Protein AF-E6PMV8-F1 (afdb_monomer_lite)

pLDDT: mean 86.24, std 14.34, range [47.75, 98.69]

Sequence (137 aa):
MIITGFHLARMALLLLLFAWMLQQGGAAFAQSVYRCGSTYSHAPCPQGKPVDVADPREPAQVEQARAQTARDQRLADQLHRENAEREAARRKALKQEALQARKHALAQHRAWLRQERARKAARKHDTRKAVSGIPAS

Foldseek 3Di:
DVVVVVVVVVVVVVVVVVVVVVVVPPDPPQQFWWDPPPDIDSDDDPPTDTDRPDPDDDPVNVVVVVVVVVVVVVVVVVVVVVVVVVVVVVVVVVVVVVVVVVVVVVVVVVVVVVVVVVVVVVVVVVVVVVVVPDDDD

Structure (mmCIF, N/CA/C/O backbone):
data_AF-E6PMV8-F1
#
_entry.id   AF-E6PMV8-F1
#
loop_
_atom_site.group_PDB
_atom_site.id
_atom_site.type_symbol
_atom_site.label_atom_id
_atom_site.label_alt_id
_atom_site.label_comp_id
_atom_site.label_asym_id
_atom_site.label_entity_id
_atom_site.label_seq_id
_atom_site.pdbx_PDB_ins_code
_atom_site.Cartn_x
_atom_site.Cartn_y
_atom_site.Cartn_z
_atom_site.occupancy
_atom_site.B_iso_or_equiv
_atom_site.auth_seq_id
_atom_site.auth_comp_id
_atom_site.auth_asym_id
_atom_site.auth_atom_id
_atom_site.pdbx_PDB_model_num
ATOM 1 N N . MET A 1 1 ? 1.352 -43.801 40.245 1.00 51.53 1 MET A N 1
ATOM 2 C CA . MET A 1 1 ? -0.040 -43.289 40.193 1.00 51.53 1 MET A CA 1
ATOM 3 C C . MET A 1 1 ? -0.365 -42.183 41.210 1.00 51.53 1 MET A C 1
ATOM 5 O O . MET A 1 1 ? -1.477 -41.685 41.172 1.00 51.53 1 MET A O 1
ATOM 9 N N . ILE A 1 2 ? 0.566 -41.737 42.071 1.00 55.66 2 ILE A N 1
ATOM 10 C CA . ILE A 1 2 ? 0.312 -40.644 43.043 1.00 55.66 2 ILE A CA 1
ATOM 11 C C . ILE A 1 2 ? 0.660 -39.262 42.448 1.00 55.66 2 ILE A C 1
ATOM 13 O O . ILE A 1 2 ? -0.030 -38.278 42.696 1.00 55.66 2 ILE A O 1
ATOM 17 N N . ILE A 1 3 ? 1.679 -39.201 41.581 1.00 57.62 3 ILE A N 1
ATOM 18 C CA . ILE A 1 3 ? 2.170 -37.956 40.963 1.00 57.62 3 ILE A CA 1
ATOM 19 C C . ILE A 1 3 ? 1.110 -37.328 40.036 1.00 57.62 3 ILE A C 1
ATOM 21 O O . ILE A 1 3 ? 0.879 -36.124 40.082 1.00 57.62 3 ILE A O 1
ATOM 25 N N . THR A 1 4 ? 0.374 -38.141 39.271 1.00 56.41 4 THR A N 1
ATOM 26 C CA . THR A 1 4 ? -0.707 -37.678 38.381 1.00 56.41 4 THR A CA 1
ATOM 27 C C . THR A 1 4 ? -1.887 -37.073 39.145 1.00 56.41 4 THR A C 1
ATOM 29 O O . THR A 1 4 ? -2.437 -36.068 38.706 1.00 56.41 4 THR A O 1
ATOM 32 N N . GLY A 1 5 ? -2.234 -37.618 40.316 1.00 62.47 5 GLY A N 1
ATOM 33 C CA . GLY A 1 5 ? -3.293 -37.074 41.173 1.00 62.47 5 GLY A CA 1
ATOM 34 C C . GLY A 1 5 ? -2.950 -35.693 41.739 1.00 62.47 5 GLY A C 1
ATOM 35 O O . GLY A 1 5 ? -3.787 -34.794 41.720 1.00 62.47 5 GLY A O 1
ATOM 36 N N . PHE A 1 6 ? -1.696 -35.483 42.153 1.00 65.75 6 PHE A N 1
ATOM 37 C CA . PHE A 1 6 ? -1.222 -34.175 42.624 1.00 65.75 6 PHE A CA 1
ATOM 38 C C . PHE A 1 6 ? -1.149 -33.127 41.506 1.00 65.75 6 PHE A C 1
ATOM 40 O O . PHE A 1 6 ? -1.433 -31.955 41.756 1.00 65.75 6 PHE A O 1
ATOM 47 N N . HIS A 1 7 ? -0.815 -33.526 40.275 1.00 70.44 7 HIS A N 1
ATOM 48 C CA . HIS A 1 7 ? -0.859 -32.624 39.121 1.00 70.44 7 HIS A CA 1
ATOM 49 C C . HIS A 1 7 ? -2.292 -32.238 38.750 1.00 70.44 7 HIS A C 1
ATOM 51 O O . HIS A 1 7 ? -2.549 -31.061 38.520 1.00 70.44 7 HIS A O 1
ATOM 57 N N . LEU A 1 8 ? -3.233 -33.186 38.770 1.00 74.00 8 LEU A N 1
ATOM 58 C CA . LEU A 1 8 ? -4.650 -32.908 38.517 1.00 74.00 8 LEU A CA 1
ATOM 59 C C . LEU A 1 8 ? -5.247 -31.990 39.596 1.00 74.00 8 LEU A C 1
ATOM 61 O O . LEU A 1 8 ? -5.919 -31.018 39.264 1.00 74.00 8 LEU A O 1
ATOM 65 N N . ALA A 1 9 ? -4.929 -32.226 40.873 1.00 75.94 9 ALA A N 1
ATOM 66 C CA . ALA A 1 9 ? -5.374 -31.376 41.978 1.00 75.94 9 ALA A CA 1
ATOM 67 C C . ALA A 1 9 ? -4.765 -29.961 41.925 1.00 75.94 9 ALA A C 1
ATOM 69 O O . ALA A 1 9 ? -5.470 -28.977 42.146 1.00 75.94 9 ALA A O 1
ATOM 70 N N . ARG A 1 10 ? -3.474 -29.828 41.578 1.00 84.06 10 ARG A N 1
ATOM 71 C CA . ARG A 1 10 ? -2.833 -28.515 41.375 1.00 84.06 10 ARG A CA 1
ATOM 72 C C . ARG A 1 10 ? -3.401 -27.778 40.165 1.00 84.06 10 ARG A C 1
ATOM 74 O O . ARG A 1 10 ? -3.596 -26.573 40.251 1.00 84.06 10 ARG A O 1
ATOM 81 N N . MET A 1 11 ? -3.689 -28.477 39.068 1.00 84.31 11 MET A N 1
ATOM 82 C CA . MET A 1 11 ? -4.325 -27.875 37.892 1.00 84.31 11 MET A CA 1
ATOM 83 C C . MET A 1 11 ? -5.742 -27.389 38.212 1.00 84.31 11 MET A C 1
ATOM 85 O O . MET A 1 11 ? -6.077 -26.259 37.876 1.00 84.31 11 MET A O 1
ATOM 89 N N . ALA A 1 12 ? -6.544 -28.179 38.932 1.00 86.44 12 ALA A N 1
ATOM 90 C CA . ALA A 1 12 ? -7.873 -27.756 39.374 1.00 86.44 12 ALA A CA 1
ATOM 91 C C . ALA A 1 12 ? -7.813 -26.527 40.300 1.00 86.44 12 ALA A C 1
ATOM 93 O O . ALA A 1 12 ? -8.576 -25.582 40.116 1.00 86.44 12 ALA A O 1
ATOM 94 N N . LEU A 1 13 ? -6.865 -26.494 41.244 1.00 90.25 13 LEU A N 1
ATOM 95 C CA . LEU A 1 13 ? -6.668 -25.345 42.132 1.00 90.25 13 LEU A CA 1
ATOM 96 C C . LEU A 1 13 ? -6.248 -24.082 41.363 1.00 90.25 13 LEU A C 1
ATOM 98 O O . LEU A 1 13 ? -6.774 -23.004 41.624 1.00 90.25 13 LEU A O 1
ATOM 102 N N . LEU A 1 14 ? -5.335 -24.207 40.394 1.00 90.31 14 LEU A N 1
ATOM 103 C CA . LEU A 1 14 ? -4.910 -23.083 39.554 1.00 90.31 14 LEU A CA 1
ATOM 104 C C . LEU A 1 14 ? -6.054 -22.557 38.679 1.00 90.31 14 LEU A C 1
ATOM 106 O O . LEU A 1 14 ? -6.199 -21.346 38.542 1.00 90.31 14 LEU A O 1
ATOM 110 N N . LEU A 1 15 ? -6.894 -23.442 38.137 1.00 89.31 15 LEU A N 1
ATOM 111 C CA . LEU A 1 15 ? -8.070 -23.052 37.355 1.00 89.31 15 LEU A CA 1
ATOM 112 C C . LEU A 1 15 ? -9.123 -22.339 38.213 1.00 89.31 15 LEU A C 1
ATOM 114 O O . LEU A 1 15 ? -9.692 -21.345 37.767 1.00 89.31 15 LEU A O 1
ATOM 118 N N . LEU A 1 16 ? -9.343 -22.787 39.452 1.00 88.88 16 LEU A N 1
ATOM 119 C CA . LEU A 1 16 ? -10.245 -22.117 40.395 1.00 88.88 16 LEU A CA 1
ATOM 120 C C . LEU A 1 16 ? -9.728 -20.732 40.808 1.00 88.88 16 LEU A C 1
ATOM 122 O O . LEU A 1 16 ? -10.503 -19.778 40.847 1.00 88.88 16 LEU A O 1
ATOM 126 N N . LEU A 1 17 ? -8.422 -20.593 41.058 1.00 87.94 17 LEU A N 1
ATOM 127 C CA . LEU A 1 17 ? -7.804 -19.296 41.352 1.00 87.94 17 LEU A CA 1
ATOM 128 C C . LEU A 1 17 ? -7.875 -18.345 40.150 1.00 87.94 17 LEU A C 1
ATOM 130 O O . LEU A 1 17 ? -8.174 -17.167 40.324 1.00 87.94 17 LEU A O 1
ATOM 134 N N . PHE A 1 18 ? -7.657 -18.851 38.934 1.00 83.56 18 PHE A N 1
ATOM 135 C CA . PHE A 1 18 ? -7.768 -18.062 37.707 1.00 83.56 18 PHE A CA 1
ATOM 136 C C . PHE A 1 18 ? -9.209 -17.591 37.452 1.00 83.56 18 PHE A C 1
ATOM 138 O O . PHE A 1 18 ? -9.426 -16.421 37.145 1.00 83.56 18 PHE A O 1
ATOM 145 N N . ALA A 1 19 ? -10.201 -18.463 37.658 1.00 81.81 19 ALA A N 1
ATOM 146 C CA . ALA A 1 19 ? -11.617 -18.099 37.597 1.00 81.81 19 ALA A CA 1
ATOM 147 C C . ALA A 1 19 ? -11.991 -17.029 38.640 1.00 81.81 19 ALA A C 1
ATOM 149 O O . ALA A 1 19 ? -12.684 -16.068 38.313 1.00 81.81 19 ALA A O 1
ATOM 150 N N . TRP A 1 20 ? -11.476 -17.135 39.869 1.00 80.06 20 TRP A N 1
ATOM 151 C CA . TRP A 1 20 ? -11.682 -16.118 40.905 1.00 80.06 20 TRP A CA 1
ATOM 152 C C . TRP A 1 20 ? -11.053 -14.767 40.528 1.00 80.06 20 TRP A C 1
ATOM 154 O O . TRP A 1 20 ? -11.655 -13.720 40.753 1.00 80.06 20 TRP A O 1
ATOM 164 N N . MET A 1 21 ? -9.883 -14.783 39.883 1.00 77.38 21 MET A N 1
ATOM 165 C CA . MET A 1 21 ? -9.199 -13.579 39.399 1.00 77.38 21 MET A CA 1
ATOM 166 C C . MET A 1 21 ? -9.952 -12.898 38.245 1.00 77.38 21 MET A C 1
ATOM 168 O O . MET A 1 21 ? -10.037 -11.673 38.213 1.00 77.38 21 MET A O 1
ATOM 172 N N . LEU A 1 22 ? -10.559 -13.675 37.339 1.00 71.44 22 LEU A N 1
ATOM 173 C CA . LEU A 1 22 ? -11.432 -13.152 36.280 1.00 71.44 22 LEU A CA 1
ATOM 174 C C . LEU A 1 22 ? -12.689 -12.474 36.848 1.00 71.44 22 LEU A C 1
ATOM 176 O O . LEU A 1 22 ? -13.169 -11.496 36.278 1.00 71.44 22 LEU A O 1
ATOM 180 N N . GLN A 1 23 ? -13.181 -12.933 38.000 1.00 60.41 23 GLN A N 1
ATOM 181 C CA . GLN A 1 23 ? -14.335 -12.338 38.679 1.00 60.41 23 GLN A CA 1
ATOM 182 C C . GLN A 1 23 ? -14.034 -10.983 39.343 1.00 60.41 23 GLN A C 1
ATOM 184 O O . GLN A 1 23 ? -14.963 -10.231 39.627 1.00 60.41 23 GLN A O 1
ATOM 189 N N . GLN A 1 24 ? -12.756 -10.631 39.534 1.00 60.22 24 GLN A N 1
ATOM 190 C CA . GLN A 1 24 ? -12.341 -9.317 40.044 1.00 60.22 24 GLN A CA 1
ATOM 191 C C . GLN A 1 24 ? -12.247 -8.242 38.940 1.00 60.22 24 GLN A C 1
ATOM 193 O O . GLN A 1 24 ? -12.052 -7.067 39.238 1.00 60.22 24 GLN A O 1
ATOM 198 N N . GLY A 1 25 ? -12.389 -8.609 37.659 1.00 57.00 25 GLY A N 1
ATOM 199 C CA . GLY A 1 25 ? -12.217 -7.703 36.514 1.00 57.00 25 GLY A CA 1
ATOM 200 C C . GLY A 1 25 ? -13.440 -6.856 36.128 1.00 57.00 25 GLY A C 1
ATOM 201 O O . GLY A 1 25 ? -13.463 -6.322 35.023 1.00 57.00 25 GLY A O 1
ATOM 202 N N . GLY A 1 26 ? -14.470 -6.759 36.977 1.00 53.44 26 GLY A N 1
ATOM 203 C CA . GLY A 1 26 ? -15.810 -6.315 36.558 1.00 53.44 26 GLY A CA 1
ATOM 204 C C . GLY A 1 26 ? -16.495 -5.244 37.405 1.00 53.44 26 GLY A C 1
ATOM 205 O O . GLY A 1 26 ? -17.699 -5.063 37.263 1.00 53.44 26 GLY A O 1
ATOM 206 N N . ALA A 1 27 ? -15.779 -4.532 38.272 1.00 47.75 27 ALA A N 1
ATOM 207 C CA . ALA A 1 27 ? -16.310 -3.336 38.918 1.00 47.75 27 ALA A CA 1
ATOM 208 C C . ALA A 1 27 ? -15.223 -2.264 38.925 1.00 47.75 27 ALA A C 1
ATOM 210 O O . ALA A 1 27 ? -14.399 -2.192 39.835 1.00 47.75 27 ALA A O 1
ATOM 211 N N . ALA A 1 28 ? -15.218 -1.413 37.898 1.00 52.28 28 ALA A N 1
ATOM 212 C CA . ALA A 1 28 ? -14.654 -0.085 38.061 1.00 52.28 28 ALA A CA 1
ATOM 213 C C . ALA A 1 28 ? -15.528 0.611 39.112 1.00 52.28 28 ALA A C 1
ATOM 215 O O . ALA A 1 28 ? -16.556 1.197 38.781 1.00 52.28 28 ALA A O 1
ATOM 216 N N . PHE A 1 29 ? -15.186 0.454 40.396 1.00 51.16 29 PHE A N 1
ATOM 217 C CA . PHE A 1 29 ? -15.758 1.276 41.454 1.00 51.16 29 PHE A CA 1
ATOM 218 C C . PHE A 1 29 ? -15.613 2.713 40.982 1.00 51.16 29 PHE A C 1
ATOM 220 O O . PHE A 1 29 ? -14.492 3.124 40.682 1.00 51.16 29 PHE A O 1
ATOM 227 N N . ALA A 1 30 ? -16.739 3.413 40.823 1.00 60.28 30 ALA A N 1
ATOM 228 C CA . ALA A 1 30 ? -16.776 4.783 40.341 1.00 60.28 30 ALA A CA 1
ATOM 229 C C . ALA A 1 30 ? -15.722 5.590 41.106 1.00 60.28 30 ALA A C 1
ATOM 231 O O . ALA A 1 30 ? -15.881 5.868 42.296 1.00 60.28 30 ALA A O 1
ATOM 232 N N . GLN A 1 31 ? -14.593 5.870 40.450 1.00 69.25 31 GLN A N 1
ATOM 233 C CA . GLN A 1 31 ? -13.539 6.659 41.059 1.00 69.25 31 GLN A CA 1
ATOM 234 C C . GLN A 1 31 ? -14.132 8.052 41.186 1.00 69.25 31 GLN A C 1
ATOM 236 O O . GLN A 1 31 ? -14.489 8.667 40.183 1.00 69.25 31 GLN A O 1
ATOM 241 N N . SER A 1 32 ? -14.328 8.515 42.417 1.00 78.94 32 SER A N 1
ATOM 242 C CA . SER A 1 32 ? -14.886 9.835 42.660 1.00 78.94 32 SER A CA 1
ATOM 243 C C . SER A 1 32 ? -13.885 10.879 42.173 1.00 78.94 32 SER A C 1
ATOM 245 O O . SER A 1 32 ? -12.882 11.174 42.820 1.00 78.94 32 SER A O 1
ATOM 247 N N . VAL A 1 33 ? -14.140 11.418 40.983 1.00 85.31 33 VAL A N 1
ATOM 248 C CA . VAL A 1 33 ? -13.356 12.512 40.422 1.00 85.31 33 VAL A CA 1
ATOM 249 C C . VAL A 1 33 ? -14.040 13.816 40.798 1.00 85.31 33 VAL A C 1
ATOM 251 O O . VAL A 1 33 ? -15.234 14.0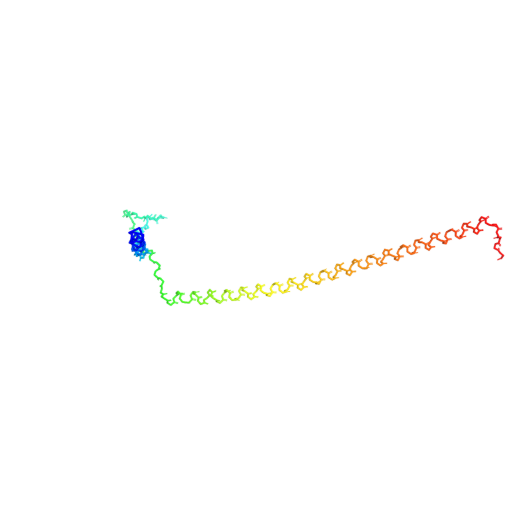05 40.585 1.00 85.31 33 VAL A O 1
ATOM 254 N N . TYR A 1 34 ? -13.274 14.740 41.356 1.00 87.56 34 TYR A N 1
ATOM 255 C CA . TYR A 1 34 ? -13.725 16.068 41.732 1.00 87.56 34 TYR A CA 1
ATOM 256 C C . TYR A 1 34 ? -13.116 17.091 40.787 1.00 87.56 34 TYR A C 1
ATOM 258 O O . TYR A 1 34 ? -11.922 17.041 40.485 1.00 87.56 34 TYR A O 1
ATOM 266 N N . ARG A 1 35 ? -13.917 18.061 40.349 1.00 87.75 35 ARG A N 1
ATOM 267 C CA . ARG A 1 35 ? -13.406 19.223 39.619 1.00 87.75 35 ARG A CA 1
ATOM 268 C C . ARG A 1 35 ? -13.061 20.335 40.606 1.00 87.75 35 ARG A C 1
ATOM 270 O O . ARG A 1 35 ? -13.950 20.989 41.149 1.00 87.75 35 ARG A O 1
ATOM 277 N N . CYS A 1 36 ? -11.768 20.550 40.813 1.00 87.25 36 CYS A N 1
ATOM 278 C CA . CYS A 1 36 ? -11.190 21.567 41.684 1.00 87.25 36 CYS A CA 1
ATOM 279 C C . CYS A 1 36 ? -10.831 22.808 40.848 1.00 87.25 36 CYS A C 1
ATOM 281 O O . CYS A 1 36 ? -9.686 23.004 40.448 1.00 87.25 36 CYS A O 1
ATOM 283 N N . GLY A 1 37 ? -11.825 23.636 40.514 1.00 84.00 37 GLY A N 1
ATOM 284 C CA . GLY A 1 37 ? -11.622 24.796 39.635 1.00 84.00 37 GLY A CA 1
ATOM 285 C C . GLY A 1 37 ? -11.301 24.392 38.187 1.00 84.00 37 GLY A C 1
ATOM 286 O O . GLY A 1 37 ? -12.195 23.968 37.446 1.00 84.00 37 GLY A O 1
ATOM 287 N N . SER A 1 38 ? -10.037 24.539 37.772 1.00 85.75 38 SER A N 1
ATOM 288 C CA . SER A 1 38 ? -9.536 24.175 36.432 1.00 85.75 38 SER A CA 1
ATOM 289 C C . SER A 1 38 ? -8.867 22.797 36.362 1.00 85.75 38 SER A C 1
ATOM 291 O O . SER A 1 38 ? -8.489 22.371 35.272 1.00 85.75 38 SER A O 1
ATOM 293 N N . THR A 1 39 ? -8.735 22.089 37.486 1.00 85.00 39 THR A N 1
ATOM 294 C CA . THR A 1 39 ? -8.077 20.777 37.554 1.00 85.00 39 THR A CA 1
ATOM 295 C C . THR A 1 39 ? -9.030 19.690 38.049 1.00 85.00 39 THR A C 1
ATOM 297 O O . THR A 1 39 ? -10.032 19.968 38.711 1.00 85.00 39 THR A O 1
ATOM 300 N N . TYR A 1 40 ? -8.732 18.436 37.705 1.00 88.75 40 TYR A N 1
ATOM 301 C CA . TYR A 1 40 ? -9.449 17.257 38.194 1.00 88.75 40 TYR A CA 1
ATOM 302 C C . TYR A 1 40 ? -8.600 16.540 39.247 1.00 88.75 40 TYR A C 1
ATOM 304 O O . TYR A 1 40 ? -7.382 16.442 39.101 1.00 88.75 40 TYR A O 1
ATOM 312 N N . SER A 1 41 ? -9.235 16.051 40.309 1.00 83.88 41 SER A N 1
ATOM 313 C CA . SER A 1 41 ? -8.588 15.374 41.436 1.00 83.88 41 SER A CA 1
ATOM 314 C C . SER A 1 41 ? -9.374 14.129 41.831 1.00 83.88 41 SER A C 1
ATOM 316 O O . SER A 1 41 ? -10.599 14.140 41.803 1.00 83.88 41 SER A O 1
ATOM 318 N N . HIS A 1 42 ? -8.675 13.077 42.254 1.00 85.75 42 HIS A N 1
ATOM 319 C CA . HIS A 1 42 ? -9.286 11.874 42.839 1.00 85.75 42 HIS A CA 1
ATOM 320 C C . HIS A 1 42 ? -9.485 11.996 44.361 1.00 85.75 42 HIS A C 1
ATOM 322 O O . HIS A 1 42 ? -10.069 11.119 44.989 1.00 85.75 42 HIS A O 1
ATOM 328 N N . ALA A 1 43 ? -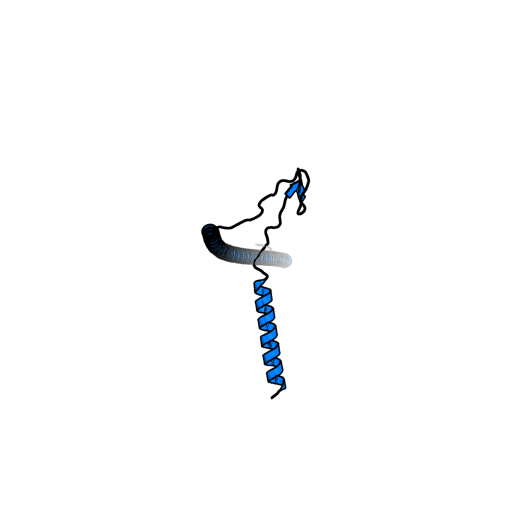8.989 13.081 44.966 1.00 83.88 43 ALA A N 1
ATOM 329 C CA . ALA A 1 43 ? -9.238 13.440 46.358 1.00 83.88 43 ALA A CA 1
ATOM 330 C C . ALA A 1 43 ? -10.242 14.609 46.438 1.00 83.88 43 ALA A C 1
ATOM 332 O O . ALA A 1 43 ? -10.142 15.534 45.618 1.00 83.88 43 ALA A O 1
ATOM 333 N N . PRO A 1 44 ? -11.159 14.617 47.428 1.00 81.50 44 PRO A N 1
ATOM 334 C CA . PRO A 1 44 ? -12.057 15.743 47.668 1.00 81.50 44 PRO A CA 1
ATOM 335 C C . PRO A 1 44 ? -11.268 17.031 47.914 1.00 81.50 44 PRO A C 1
ATOM 337 O O . PRO A 1 44 ? -10.260 17.028 48.619 1.00 81.50 44 PRO A O 1
ATOM 340 N N . CYS A 1 45 ? -11.743 18.146 47.367 1.00 84.94 45 CYS A N 1
ATOM 341 C CA . CYS A 1 45 ? -11.149 19.464 47.582 1.00 84.94 45 CYS A CA 1
ATOM 342 C C . CYS A 1 45 ? -12.205 20.448 48.112 1.00 84.94 45 CYS A C 1
ATOM 344 O O . CYS A 1 45 ? -13.392 20.257 47.843 1.00 84.94 45 CYS A O 1
ATOM 346 N N . PRO A 1 46 ? -11.808 21.513 48.839 1.00 80.31 46 PRO A N 1
ATOM 347 C CA . PRO A 1 46 ? -12.745 22.382 49.567 1.00 80.31 46 PRO A CA 1
ATOM 348 C C . PRO A 1 46 ? -13.828 23.036 48.694 1.00 80.31 46 PRO A C 1
ATOM 350 O O . PRO A 1 46 ? -14.913 23.338 49.173 1.00 80.31 46 PRO A O 1
ATOM 353 N N . GLN A 1 47 ? -13.527 23.250 47.410 1.00 79.88 47 GLN A N 1
ATOM 354 C CA . GLN A 1 47 ? -14.411 23.857 46.403 1.00 79.88 47 GLN A CA 1
ATOM 355 C C . GLN A 1 47 ? -14.833 22.833 45.324 1.00 79.88 47 GLN A C 1
ATOM 357 O O . GLN A 1 47 ? -15.366 23.199 44.276 1.00 79.88 47 GLN A O 1
ATOM 362 N N . GLY A 1 48 ? -14.505 21.554 45.523 1.00 78.75 48 GLY A N 1
ATOM 363 C CA . GLY A 1 48 ? -14.622 20.505 44.518 1.00 78.75 48 GLY A CA 1
ATOM 364 C C . GLY A 1 48 ? -16.036 20.003 44.353 1.00 78.75 48 GLY A C 1
ATOM 365 O O . GLY A 1 48 ? -16.640 19.536 45.315 1.00 78.75 48 GLY A O 1
ATOM 366 N N . LYS A 1 49 ? -16.541 20.017 43.120 1.00 80.44 49 LYS A N 1
ATOM 367 C CA . LYS A 1 49 ? -17.795 19.330 42.798 1.00 80.44 49 LYS A CA 1
ATOM 368 C C . LYS A 1 49 ? -17.490 17.905 42.338 1.00 80.44 49 LYS A C 1
ATOM 370 O O . LYS A 1 49 ? -16.612 17.760 41.480 1.00 80.44 49 LYS A O 1
ATOM 375 N N . PRO A 1 50 ? -18.170 16.878 42.881 1.00 82.94 50 PRO A N 1
ATOM 376 C CA . PRO A 1 50 ? -18.065 15.530 42.345 1.00 82.94 50 PRO A CA 1
ATOM 377 C C . PRO A 1 50 ? -18.565 15.538 40.900 1.00 82.94 50 PRO A C 1
ATOM 379 O O . PRO A 1 50 ? -19.572 16.174 40.580 1.00 82.94 50 PRO A O 1
ATOM 382 N N . VAL A 1 51 ? -17.826 14.867 40.031 1.00 83.50 51 VAL A N 1
ATOM 383 C CA . VAL A 1 51 ? -18.166 14.666 38.629 1.00 83.50 51 VAL A CA 1
ATOM 384 C C . VAL A 1 51 ? -18.489 13.194 38.466 1.00 83.50 51 VAL A C 1
ATOM 386 O O . VAL A 1 51 ? -17.697 12.338 38.858 1.00 83.50 51 VAL A O 1
ATOM 389 N N . ASP A 1 52 ? -19.659 12.911 37.903 1.00 78.62 52 ASP A N 1
ATOM 390 C CA . ASP A 1 52 ? -19.969 11.562 37.461 1.00 78.62 52 ASP A CA 1
ATOM 391 C C . ASP A 1 52 ? -19.155 11.272 36.197 1.00 78.62 52 ASP A C 1
ATOM 393 O O . ASP A 1 52 ? -19.306 11.944 35.175 1.00 78.62 52 ASP A O 1
ATOM 397 N N . VAL A 1 53 ? -18.224 10.329 36.313 1.00 77.81 53 VAL A N 1
ATOM 398 C CA . VAL A 1 53 ? -17.356 9.877 35.215 1.00 77.81 53 VAL A CA 1
ATOM 399 C C . VAL A 1 53 ? -17.815 8.512 34.702 1.00 77.81 53 VAL A C 1
ATOM 401 O O . VAL A 1 53 ? -17.125 7.881 33.903 1.00 77.81 53 VAL A O 1
ATOM 404 N N . ALA A 1 54 ? -18.973 8.021 35.149 1.00 71.81 54 ALA A N 1
ATOM 405 C CA . ALA A 1 54 ? -19.561 6.848 34.540 1.00 71.81 54 ALA A CA 1
ATOM 406 C C . ALA A 1 54 ? -19.912 7.166 33.073 1.00 71.81 54 ALA A C 1
ATOM 408 O O . ALA A 1 54 ? -20.641 8.111 32.784 1.00 71.81 54 ALA A O 1
ATOM 409 N N . ASP A 1 55 ? -19.412 6.345 32.146 1.00 69.50 55 ASP A N 1
ATOM 410 C CA . ASP A 1 55 ? -19.907 6.241 30.764 1.00 69.50 55 ASP A CA 1
ATOM 411 C C . ASP A 1 55 ? -20.748 4.955 30.657 1.00 69.50 55 ASP A C 1
ATOM 413 O O . ASP A 1 55 ? -20.269 3.945 30.123 1.00 69.50 55 ASP A O 1
ATOM 417 N N . PRO A 1 56 ? -21.962 4.903 31.250 1.00 71.88 56 PRO A N 1
ATOM 418 C CA . PRO A 1 56 ? -22.827 3.751 31.094 1.00 71.88 56 PRO A CA 1
ATOM 419 C C . PRO A 1 56 ? -23.343 3.746 29.658 1.00 71.88 56 PRO A C 1
ATOM 421 O O . PRO A 1 56 ? -24.187 4.553 29.269 1.00 71.88 56 PRO A O 1
ATOM 424 N N . ARG A 1 57 ? -22.826 2.827 28.845 1.00 79.81 57 ARG A N 1
ATOM 425 C CA . ARG A 1 57 ? -23.332 2.654 27.486 1.00 79.81 57 ARG A CA 1
ATOM 426 C C . ARG A 1 57 ? -24.600 1.833 27.507 1.00 79.81 57 ARG A C 1
ATOM 428 O O . ARG A 1 57 ? -24.596 0.684 27.947 1.00 79.81 57 ARG A O 1
ATOM 435 N N . GLU A 1 58 ? -25.659 2.403 26.952 1.00 84.62 58 GLU A N 1
ATOM 436 C CA . GLU A 1 58 ? -26.899 1.671 26.740 1.00 84.62 58 GLU A CA 1
ATOM 437 C C . GLU A 1 58 ? -26.653 0.509 25.760 1.00 84.62 58 GLU A C 1
ATOM 439 O O . GLU A 1 58 ? -25.969 0.700 24.744 1.00 84.62 58 GLU A O 1
ATOM 444 N N . PRO A 1 59 ? -27.224 -0.690 25.984 1.00 86.50 59 PRO A N 1
ATOM 445 C CA . PRO A 1 59 ? -27.034 -1.836 25.091 1.00 86.50 59 PRO A CA 1
ATOM 446 C C . PRO A 1 59 ? -27.345 -1.515 23.621 1.00 86.50 59 PRO A C 1
ATOM 448 O O . PRO A 1 59 ? -26.631 -1.947 22.717 1.00 86.50 59 PRO A O 1
ATOM 451 N N . ALA A 1 60 ? -28.360 -0.680 23.377 1.00 88.19 60 ALA A N 1
ATOM 452 C CA . ALA A 1 60 ? -28.723 -0.214 22.041 1.00 88.19 60 ALA A CA 1
ATOM 453 C C . ALA A 1 60 ? -27.617 0.627 21.371 1.00 88.19 60 ALA A C 1
ATOM 455 O O . ALA A 1 60 ? -27.394 0.503 20.167 1.00 88.19 60 ALA A O 1
ATOM 456 N N . GLN A 1 61 ? -26.887 1.447 22.135 1.00 90.94 61 GLN A N 1
ATOM 457 C CA . GLN A 1 61 ? -25.763 2.236 21.619 1.00 90.94 61 GLN A CA 1
ATOM 458 C C . GLN A 1 61 ? -24.586 1.334 21.237 1.00 90.94 61 GLN A C 1
ATOM 460 O O . GLN A 1 61 ? -23.940 1.558 20.212 1.00 90.94 61 GLN A O 1
ATOM 465 N N . VAL A 1 62 ? -24.328 0.289 22.029 1.00 92.31 62 VAL A N 1
ATOM 466 C CA . VAL A 1 62 ? -23.282 -0.701 21.735 1.00 92.31 62 VAL A CA 1
ATOM 467 C C . VAL A 1 62 ? -23.601 -1.459 20.447 1.00 92.31 62 VAL A C 1
ATOM 469 O O . VAL A 1 62 ? -22.741 -1.568 19.572 1.00 92.31 62 VAL A O 1
ATOM 472 N N . GLU A 1 63 ? -24.835 -1.937 20.293 1.00 94.75 63 GLU A N 1
ATOM 473 C CA . GLU A 1 63 ? -25.260 -2.651 19.084 1.00 94.75 63 GLU A CA 1
ATOM 474 C C . GLU A 1 63 ? -25.247 -1.751 17.844 1.00 94.75 63 GLU A C 1
ATOM 476 O O . GLU A 1 63 ? -24.750 -2.151 16.788 1.00 94.75 63 GLU A O 1
ATOM 481 N N . GLN A 1 64 ? -25.690 -0.496 17.967 1.00 95.56 64 GLN A N 1
ATOM 482 C CA . GLN A 1 64 ? -25.592 0.470 16.874 1.00 95.56 64 GLN A CA 1
ATOM 483 C C . GLN A 1 64 ? -24.134 0.719 16.461 1.00 95.56 64 GLN A C 1
ATOM 485 O O . GLN A 1 64 ? -23.837 0.739 15.262 1.00 95.56 64 GLN A O 1
ATOM 490 N N . ALA A 1 65 ? -23.225 0.884 17.425 1.00 95.69 65 ALA A N 1
ATOM 491 C CA . ALA A 1 65 ? -21.804 1.082 17.153 1.00 95.69 65 ALA A CA 1
ATOM 492 C C . ALA A 1 65 ? -21.195 -0.140 16.450 1.00 95.69 65 ALA A C 1
ATOM 494 O O . ALA A 1 65 ? -20.527 0.009 15.429 1.00 95.69 65 ALA A O 1
ATOM 495 N N . ARG A 1 66 ? -21.503 -1.356 16.918 1.00 96.88 66 ARG A N 1
ATOM 496 C CA . ARG A 1 66 ? -21.074 -2.606 16.266 1.00 96.88 66 ARG A CA 1
ATOM 497 C C . ARG A 1 66 ? -21.584 -2.700 14.831 1.00 96.88 66 ARG A C 1
ATOM 499 O O . ARG A 1 66 ? -20.822 -3.043 13.927 1.00 96.88 66 ARG A O 1
ATOM 506 N N . ALA A 1 67 ? -22.849 -2.354 14.601 1.00 97.62 67 ALA A N 1
ATOM 507 C CA . ALA A 1 67 ? -23.439 -2.362 13.268 1.00 97.62 67 ALA A CA 1
ATOM 508 C C . ALA A 1 67 ? -22.781 -1.336 12.329 1.00 97.62 67 ALA A C 1
ATOM 510 O O . ALA A 1 67 ? -22.606 -1.628 11.144 1.00 97.62 67 ALA A O 1
ATOM 511 N N . GLN A 1 68 ? -22.414 -0.154 12.837 1.00 98.19 68 GLN A N 1
ATOM 512 C CA . GLN A 1 68 ? -21.645 0.848 12.092 1.00 98.19 68 GLN A CA 1
ATOM 513 C C . GLN A 1 68 ? -20.249 0.322 11.749 1.00 98.19 68 GLN A C 1
ATOM 515 O O . GLN A 1 68 ? -19.918 0.240 10.570 1.00 98.19 68 GLN A O 1
ATOM 520 N N . THR A 1 69 ? -19.494 -0.168 12.736 1.00 98.12 69 THR A N 1
ATOM 521 C CA . THR A 1 69 ? -18.160 -0.746 12.516 1.00 98.12 69 THR A CA 1
ATOM 522 C C . THR A 1 69 ? -18.186 -1.869 11.482 1.00 98.12 69 THR A C 1
ATOM 524 O O . THR A 1 69 ? -17.344 -1.905 10.590 1.00 98.12 69 THR A O 1
ATOM 527 N N . ALA A 1 70 ? -19.179 -2.759 11.540 1.00 98.31 70 ALA A N 1
ATOM 528 C CA . ALA A 1 70 ? -19.303 -3.844 10.573 1.00 98.31 70 ALA A CA 1
ATOM 529 C C . ALA A 1 70 ? -19.584 -3.337 9.146 1.00 98.31 70 ALA A C 1
ATOM 531 O O . ALA A 1 70 ? -19.125 -3.942 8.177 1.00 98.31 70 ALA A O 1
ATOM 532 N N . ARG A 1 71 ? -20.346 -2.245 8.986 1.00 98.38 71 ARG A N 1
ATOM 533 C CA . ARG A 1 71 ? -20.549 -1.608 7.673 1.00 98.38 71 ARG A CA 1
ATOM 534 C C . ARG A 1 71 ? -19.262 -0.970 7.166 1.00 98.38 71 ARG A C 1
ATOM 536 O O . ARG A 1 71 ? -18.912 -1.194 6.010 1.00 98.38 71 ARG A O 1
ATOM 543 N N . ASP A 1 72 ? -18.558 -0.252 8.029 1.00 98.50 72 ASP A N 1
ATOM 544 C CA . ASP A 1 72 ? -17.326 0.448 7.671 1.00 98.50 72 ASP A CA 1
ATOM 545 C C . ASP A 1 72 ? -16.222 -0.534 7.271 1.00 98.50 72 ASP A C 1
ATOM 547 O O . ASP A 1 72 ? -15.541 -0.319 6.272 1.00 98.50 72 ASP A O 1
ATOM 551 N N . GLN A 1 73 ? -16.104 -1.665 7.974 1.00 98.62 73 GLN A N 1
ATOM 552 C CA . GLN A 1 73 ? -15.188 -2.750 7.611 1.00 98.62 73 GLN A CA 1
ATOM 553 C C . GLN A 1 73 ? -15.484 -3.300 6.212 1.00 98.62 73 GLN A C 1
ATOM 555 O O . GLN A 1 73 ? -14.583 -3.399 5.383 1.00 98.62 73 GLN A O 1
ATOM 560 N N . ARG A 1 74 ? -16.758 -3.587 5.905 1.00 98.62 74 ARG A N 1
ATOM 561 C CA . ARG A 1 74 ? -17.145 -4.075 4.571 1.00 98.62 74 ARG A CA 1
ATOM 562 C C . ARG A 1 74 ? -16.836 -3.064 3.470 1.00 98.62 74 ARG A C 1
ATOM 564 O O . ARG A 1 74 ? -16.375 -3.460 2.399 1.00 98.62 74 ARG A O 1
ATOM 571 N N . LEU A 1 75 ? -17.089 -1.780 3.729 1.00 98.56 75 LEU A N 1
ATOM 572 C CA . LEU A 1 75 ? -16.775 -0.705 2.792 1.00 98.56 75 LEU A CA 1
ATOM 573 C C . LEU A 1 75 ? -15.262 -0.582 2.577 1.00 98.56 75 LEU A C 1
ATOM 575 O O . LEU A 1 75 ? -14.813 -0.508 1.435 1.00 98.56 75 LEU A O 1
ATOM 579 N N . ALA A 1 76 ? -14.472 -0.613 3.651 1.00 98.62 76 ALA A N 1
ATOM 580 C CA . ALA A 1 76 ? -13.016 -0.576 3.570 1.00 98.62 76 ALA A CA 1
ATOM 581 C C . ALA A 1 76 ? -12.475 -1.748 2.739 1.00 98.62 76 ALA A C 1
ATOM 583 O O . ALA A 1 76 ? -11.694 -1.537 1.810 1.00 98.62 76 ALA A O 1
ATOM 584 N N . ASP A 1 77 ? -12.951 -2.968 2.993 1.00 98.56 77 ASP A N 1
ATOM 585 C CA . ASP A 1 77 ? -12.549 -4.154 2.237 1.00 98.56 77 ASP A CA 1
ATOM 586 C C . ASP A 1 77 ? -12.900 -4.038 0.748 1.00 98.56 77 ASP A C 1
ATOM 588 O O . ASP A 1 77 ? -12.118 -4.443 -0.116 1.00 98.56 77 ASP A O 1
ATOM 592 N N . GLN A 1 78 ? -14.069 -3.477 0.426 1.00 98.50 78 GLN A N 1
ATOM 593 C CA . GLN A 1 78 ? -14.463 -3.216 -0.957 1.00 98.50 78 GLN A CA 1
ATOM 594 C C . GLN A 1 78 ? -13.51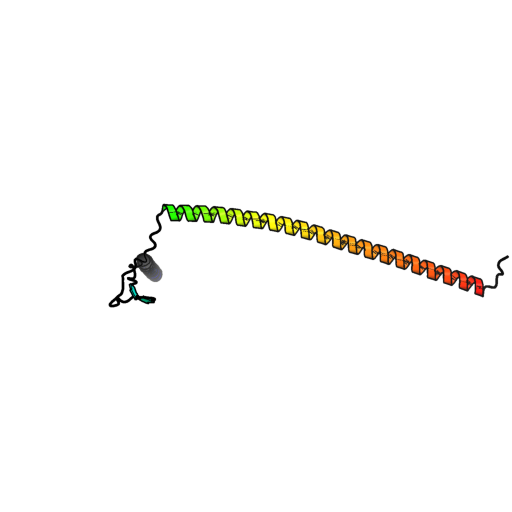3 -2.223 -1.631 1.00 98.50 78 GLN A C 1
ATOM 596 O O . GLN A 1 78 ? -12.976 -2.526 -2.696 1.00 98.50 78 GLN A O 1
ATOM 601 N N . LEU A 1 79 ? -13.241 -1.085 -0.991 1.00 98.62 79 LEU A N 1
ATOM 602 C CA . LEU A 1 79 ? -12.329 -0.073 -1.521 1.00 98.62 79 LEU A CA 1
ATOM 603 C C . LEU A 1 79 ? -10.907 -0.619 -1.694 1.00 98.62 79 LEU A C 1
ATOM 605 O O . LEU A 1 79 ? -10.228 -0.286 -2.667 1.00 98.62 79 LEU A O 1
ATOM 609 N N . HIS A 1 80 ? -10.444 -1.483 -0.788 1.00 98.56 80 HIS A N 1
ATOM 610 C CA . HIS A 1 80 ? -9.152 -2.150 -0.929 1.00 98.56 80 HIS A CA 1
ATOM 611 C C . HIS A 1 80 ? -9.103 -3.057 -2.161 1.00 98.56 80 HIS A C 1
ATOM 613 O O . HIS A 1 80 ? -8.124 -2.996 -2.910 1.00 98.56 80 HIS A O 1
ATOM 619 N N . ARG A 1 81 ? -10.153 -3.850 -2.412 1.00 98.50 81 ARG A N 1
ATOM 620 C CA . ARG A 1 81 ? -10.244 -4.693 -3.616 1.00 98.50 81 ARG A CA 1
ATOM 621 C C . ARG A 1 81 ? -10.255 -3.853 -4.890 1.00 98.50 81 ARG A C 1
ATOM 623 O O . ARG A 1 81 ? -9.433 -4.085 -5.772 1.00 98.50 81 ARG A O 1
ATOM 630 N N . GLU A 1 82 ? -11.103 -2.830 -4.952 1.00 98.44 82 GLU A N 1
ATOM 631 C CA . GLU A 1 82 ? -11.203 -1.939 -6.114 1.00 98.44 82 GLU A CA 1
ATOM 632 C C . GLU A 1 82 ? -9.876 -1.221 -6.401 1.00 98.44 82 GLU A C 1
ATOM 634 O O . GLU A 1 82 ? -9.425 -1.143 -7.547 1.00 98.44 82 GLU A O 1
ATOM 639 N N . ASN A 1 83 ? -9.194 -0.732 -5.362 1.00 98.44 83 ASN A N 1
ATOM 640 C CA . ASN A 1 83 ? -7.881 -0.110 -5.514 1.00 98.44 83 ASN A CA 1
ATOM 641 C C . ASN A 1 83 ? -6.820 -1.106 -5.990 1.00 98.44 83 ASN A C 1
ATOM 643 O O . ASN A 1 83 ? -6.011 -0.759 -6.853 1.00 98.44 83 ASN A O 1
ATOM 647 N N . ALA A 1 84 ? -6.832 -2.339 -5.480 1.00 98.62 84 ALA A N 1
ATOM 648 C CA . ALA A 1 84 ? -5.909 -3.381 -5.918 1.00 98.62 84 ALA A CA 1
ATOM 649 C C . ALA A 1 84 ? -6.118 -3.742 -7.398 1.00 98.62 84 ALA A C 1
ATOM 651 O O . ALA A 1 84 ? -5.143 -3.875 -8.142 1.00 98.62 84 ALA A O 1
ATOM 652 N N . GLU A 1 85 ? -7.368 -3.847 -7.849 1.00 98.44 85 GLU A N 1
ATOM 653 C CA . GLU A 1 85 ? -7.708 -4.112 -9.251 1.00 98.44 85 GLU A CA 1
ATOM 654 C C . GLU A 1 85 ? -7.269 -2.968 -10.170 1.00 98.44 85 GLU A C 1
ATOM 656 O O . GLU A 1 85 ? -6.602 -3.205 -11.185 1.00 98.44 85 GLU A O 1
ATOM 661 N N . ARG A 1 86 ? -7.567 -1.720 -9.787 1.00 98.50 86 ARG A N 1
ATOM 662 C CA . ARG A 1 86 ? -7.147 -0.519 -10.527 1.00 98.50 86 ARG A CA 1
ATOM 663 C C . ARG A 1 86 ? -5.630 -0.428 -10.637 1.00 98.50 86 ARG A C 1
ATOM 665 O O . ARG A 1 86 ? -5.108 -0.182 -11.726 1.00 98.50 86 ARG A O 1
ATOM 672 N N . GLU A 1 87 ? -4.913 -0.667 -9.543 1.00 98.56 87 GLU A N 1
ATOM 673 C CA . GLU A 1 87 ? -3.451 -0.638 -9.537 1.00 98.56 87 GLU A CA 1
ATOM 674 C C . GLU A 1 87 ? -2.869 -1.789 -10.368 1.00 98.56 87 GLU A C 1
ATOM 676 O O . GLU A 1 87 ? -1.939 -1.590 -11.150 1.00 98.56 87 GLU A O 1
ATOM 681 N N . ALA A 1 88 ? -3.444 -2.991 -10.292 1.00 98.56 88 ALA A N 1
ATOM 682 C CA . ALA A 1 88 ? -3.026 -4.111 -11.129 1.00 98.56 88 ALA A CA 1
ATOM 683 C C . ALA A 1 88 ? -3.219 -3.815 -12.626 1.00 98.56 88 ALA A C 1
ATOM 685 O O . ALA A 1 88 ? -2.320 -4.098 -13.427 1.00 98.56 88 ALA A O 1
ATOM 686 N N . ALA A 1 89 ? -4.354 -3.225 -13.009 1.00 98.44 89 ALA A N 1
ATOM 687 C CA . ALA A 1 89 ? -4.624 -2.809 -14.383 1.00 98.44 89 ALA A CA 1
ATOM 688 C C . ALA A 1 89 ? -3.635 -1.728 -14.847 1.00 98.44 89 ALA A C 1
ATOM 690 O O . ALA A 1 89 ? -3.009 -1.877 -15.900 1.00 98.44 89 ALA A O 1
ATOM 691 N N . ARG A 1 90 ? -3.404 -0.698 -14.024 1.00 98.56 90 ARG A N 1
ATOM 692 C CA . ARG A 1 90 ? -2.437 0.370 -14.309 1.00 98.56 90 ARG A CA 1
ATOM 693 C C . ARG A 1 90 ? -1.022 -0.175 -14.482 1.00 98.56 90 ARG A C 1
ATOM 695 O O . ARG A 1 90 ? -0.351 0.154 -15.457 1.00 98.56 90 ARG A O 1
ATOM 702 N N . ARG A 1 91 ? -0.576 -1.070 -13.597 1.00 98.56 91 ARG A N 1
ATOM 703 C CA . ARG A 1 91 ? 0.742 -1.718 -13.698 1.00 98.56 91 ARG A CA 1
ATOM 704 C C . ARG A 1 91 ? 0.885 -2.539 -14.973 1.00 98.56 91 ARG A C 1
ATOM 706 O O . ARG A 1 91 ? 1.963 -2.549 -15.565 1.00 98.56 91 ARG A O 1
ATOM 713 N N . LYS A 1 92 ? -0.170 -3.240 -15.404 1.00 98.62 92 LYS A N 1
ATOM 714 C CA . LYS A 1 92 ? -0.166 -3.971 -16.681 1.00 98.62 92 LYS A CA 1
ATOM 715 C C . LYS A 1 92 ? -0.039 -3.010 -17.863 1.00 98.62 92 LYS A C 1
ATOM 717 O O . LYS A 1 92 ? 0.819 -3.247 -18.710 1.00 98.62 92 LYS A O 1
ATOM 722 N N . ALA A 1 93 ? -0.814 -1.925 -17.880 1.00 98.50 93 ALA A N 1
ATOM 723 C CA . ALA A 1 93 ? -0.751 -0.910 -18.931 1.00 98.50 93 ALA A CA 1
ATOM 724 C C . ALA A 1 93 ? 0.649 -0.278 -19.029 1.00 98.50 93 ALA A C 1
ATOM 726 O O . ALA A 1 93 ? 1.259 -0.308 -20.094 1.00 98.50 93 ALA A O 1
ATOM 727 N N . LEU A 1 94 ? 1.223 0.156 -17.901 1.00 98.62 94 LEU A N 1
ATOM 728 C CA . LEU A 1 94 ? 2.577 0.725 -17.854 1.00 98.62 94 LEU A CA 1
ATOM 729 C C . LEU A 1 94 ? 3.648 -0.261 -18.344 1.00 98.62 94 LEU A C 1
ATOM 731 O O . LEU A 1 94 ? 4.570 0.115 -19.063 1.00 98.62 94 LEU A O 1
ATOM 735 N N . LYS A 1 95 ? 3.535 -1.549 -17.993 1.00 98.62 95 LYS A N 1
ATOM 736 C CA . LYS A 1 95 ? 4.455 -2.583 -18.500 1.00 98.62 95 LYS A CA 1
ATOM 737 C C . LYS A 1 95 ? 4.337 -2.768 -20.011 1.00 98.62 95 LYS A C 1
ATOM 739 O O . LYS A 1 95 ? 5.352 -2.970 -20.677 1.00 98.62 95 LYS A O 1
ATOM 744 N N . GLN A 1 96 ? 3.118 -2.743 -20.545 1.00 98.62 96 GLN A N 1
ATOM 745 C CA . GLN A 1 96 ? 2.883 -2.862 -21.983 1.00 98.62 96 GLN A CA 1
ATOM 746 C C . GLN A 1 96 ? 3.438 -1.651 -22.731 1.00 98.62 96 GLN A C 1
ATOM 748 O O . GLN A 1 96 ? 4.156 -1.835 -23.712 1.00 98.62 96 GLN A O 1
ATOM 753 N N . GLU A 1 97 ? 3.191 -0.447 -22.223 1.00 98.44 97 GLU A N 1
ATOM 754 C CA . GLU A 1 97 ? 3.736 0.798 -22.760 1.00 98.44 97 GLU A CA 1
ATOM 755 C C . GLU A 1 97 ? 5.272 0.781 -22.753 1.00 98.44 97 GLU A C 1
ATOM 757 O O . GLU A 1 97 ? 5.901 0.997 -23.788 1.00 98.44 97 GLU A O 1
ATOM 762 N N . ALA A 1 98 ? 5.898 0.395 -21.637 1.00 98.50 98 ALA A N 1
ATOM 763 C CA . ALA A 1 98 ? 7.353 0.270 -21.546 1.00 98.50 98 ALA A CA 1
ATOM 764 C C . ALA A 1 98 ? 7.919 -0.767 -22.535 1.00 98.50 98 ALA A C 1
ATOM 766 O O . ALA A 1 98 ? 8.964 -0.551 -23.157 1.00 98.50 98 ALA A O 1
ATOM 767 N N . LEU A 1 99 ? 7.229 -1.899 -22.720 1.00 98.69 99 LEU A N 1
ATOM 768 C CA . LEU A 1 99 ? 7.626 -2.908 -23.700 1.00 98.69 99 LEU A CA 1
ATOM 769 C C . LEU A 1 99 ? 7.514 -2.374 -25.132 1.00 98.69 99 LEU A C 1
ATOM 771 O O . LEU A 1 99 ? 8.408 -2.625 -25.944 1.00 98.69 99 LEU A O 1
ATOM 775 N N . GLN A 1 100 ? 6.433 -1.661 -25.447 1.00 98.38 100 GLN A N 1
ATOM 776 C CA . GLN A 1 100 ? 6.237 -1.029 -26.749 1.00 98.38 100 GLN A CA 1
ATOM 777 C C . GLN A 1 100 ? 7.321 0.017 -27.004 1.00 98.38 100 GLN A C 1
ATOM 779 O O . GLN A 1 100 ? 8.005 -0.073 -28.022 1.00 98.38 100 GLN A O 1
ATOM 784 N N . ALA A 1 101 ? 7.579 0.918 -26.056 1.00 98.38 101 ALA A N 1
ATOM 785 C CA . ALA A 1 101 ? 8.648 1.909 -26.146 1.00 98.38 101 ALA A CA 1
ATOM 786 C C . ALA A 1 101 ? 10.013 1.250 -26.408 1.00 98.38 101 ALA A C 1
ATOM 788 O O . ALA A 1 101 ? 10.740 1.655 -27.317 1.00 98.38 101 ALA A O 1
ATOM 789 N N . ARG A 1 102 ? 10.333 0.154 -25.703 1.00 98.56 102 ARG A N 1
ATOM 790 C CA . ARG A 1 102 ? 11.577 -0.601 -25.928 1.00 98.56 102 ARG A CA 1
ATOM 791 C C . ARG A 1 102 ? 11.644 -1.218 -27.326 1.00 98.56 102 ARG A C 1
AT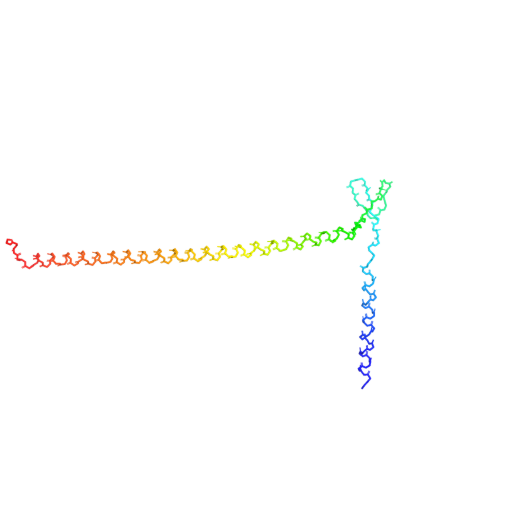OM 793 O O . ARG A 1 102 ? 12.701 -1.200 -27.956 1.00 98.56 102 ARG A O 1
ATOM 800 N N . LYS A 1 103 ? 10.532 -1.767 -27.828 1.00 98.56 103 LYS A N 1
ATOM 801 C CA . LYS A 1 103 ? 10.448 -2.302 -29.197 1.00 98.56 103 LYS A CA 1
ATOM 802 C C . LYS A 1 103 ? 10.644 -1.197 -30.236 1.00 98.56 103 LYS A C 1
ATOM 804 O O . LYS A 1 103 ? 11.406 -1.404 -31.179 1.00 98.56 103 LYS A O 1
ATOM 809 N N . HIS A 1 104 ? 10.017 -0.037 -30.047 1.00 98.62 104 HIS A N 1
ATOM 810 C CA . HIS A 1 104 ? 10.181 1.118 -30.929 1.00 98.62 104 HIS A CA 1
ATOM 811 C C . HIS A 1 104 ? 11.626 1.621 -30.935 1.00 98.62 104 HIS A C 1
ATOM 813 O O . HIS A 1 104 ? 12.202 1.760 -32.012 1.00 98.62 104 HIS A O 1
ATOM 819 N N . ALA A 1 105 ? 12.253 1.775 -29.767 1.00 98.44 105 ALA A N 1
ATOM 820 C CA . ALA A 1 105 ? 13.655 2.172 -29.661 1.00 98.44 105 ALA A CA 1
ATOM 821 C C . ALA A 1 105 ? 14.592 1.175 -30.366 1.00 98.44 105 ALA A C 1
ATOM 823 O O . ALA A 1 105 ? 15.478 1.569 -31.125 1.00 98.44 105 ALA A O 1
ATOM 824 N N . LEU A 1 106 ? 14.364 -0.134 -30.197 1.00 98.56 106 LEU A N 1
ATOM 825 C CA . LEU A 1 106 ? 15.145 -1.160 -30.890 1.00 98.56 106 LEU A CA 1
ATOM 826 C C . LEU A 1 106 ? 14.938 -1.116 -32.411 1.00 98.56 106 LEU A C 1
ATOM 828 O O . LEU A 1 106 ? 15.895 -1.279 -33.170 1.00 98.56 106 LEU A O 1
ATOM 832 N N . ALA A 1 107 ? 13.704 -0.910 -32.874 1.00 98.25 107 ALA A N 1
ATOM 833 C CA . ALA A 1 107 ? 13.400 -0.793 -34.296 1.00 98.25 107 ALA A CA 1
ATOM 834 C C . ALA A 1 107 ? 14.074 0.441 -34.915 1.00 98.25 107 ALA A C 1
ATOM 836 O O . ALA A 1 107 ? 14.691 0.327 -35.977 1.00 98.25 107 ALA A O 1
ATOM 837 N N . GLN A 1 108 ? 14.028 1.581 -34.221 1.00 98.19 108 GLN A N 1
ATOM 838 C CA . GLN A 1 108 ? 14.720 2.811 -34.606 1.00 98.19 108 GLN A CA 1
ATOM 839 C C . GLN A 1 108 ? 16.236 2.601 -34.662 1.00 98.19 108 GLN A C 1
ATOM 841 O O . GLN A 1 108 ? 16.860 2.913 -35.674 1.00 98.19 108 GLN A O 1
ATOM 846 N N . HIS A 1 109 ? 16.824 1.979 -33.638 1.00 98.44 109 HIS A N 1
ATOM 847 C CA . HIS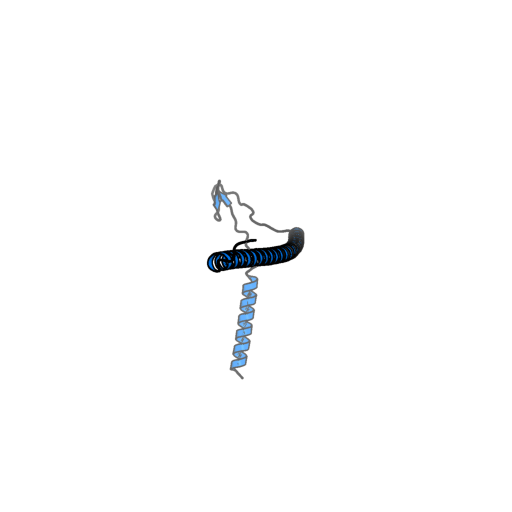 A 1 109 ? 18.256 1.687 -33.609 1.00 98.44 109 HIS A CA 1
ATOM 848 C C . HIS A 1 109 ? 18.682 0.759 -34.758 1.00 98.44 109 HIS A C 1
ATOM 850 O O . HIS A 1 109 ? 19.668 1.017 -35.448 1.00 98.44 109 HIS A O 1
ATOM 856 N N . ARG A 1 110 ? 17.902 -0.293 -35.040 1.00 98.44 110 ARG A N 1
ATOM 857 C CA . ARG A 1 110 ? 18.145 -1.184 -36.187 1.00 98.44 110 ARG A CA 1
ATOM 858 C C . ARG A 1 110 ? 18.028 -0.453 -37.524 1.00 98.44 110 ARG A C 1
ATOM 860 O O . ARG A 1 110 ? 18.805 -0.735 -38.435 1.00 98.44 110 ARG A O 1
ATOM 867 N N . ALA A 1 111 ? 17.072 0.463 -37.664 1.00 98.19 111 ALA A N 1
ATOM 868 C CA . ALA A 1 111 ? 16.933 1.279 -38.865 1.00 98.19 111 ALA A CA 1
ATOM 869 C C . ALA A 1 111 ? 18.138 2.211 -39.054 1.00 98.19 111 ALA A C 1
ATOM 871 O O . ALA A 1 111 ? 18.692 2.254 -40.152 1.00 98.19 111 ALA A O 1
ATOM 872 N N . TRP A 1 112 ? 18.595 2.864 -37.983 1.00 98.06 112 TRP A N 1
ATOM 873 C CA . TRP A 1 112 ? 19.803 3.688 -37.988 1.00 98.06 112 TRP A CA 1
ATOM 874 C C . TRP A 1 112 ? 21.041 2.880 -38.397 1.00 98.06 112 TRP A C 1
ATOM 876 O O . TRP A 1 112 ? 21.731 3.263 -39.341 1.00 98.06 112 TRP A O 1
ATOM 886 N N . L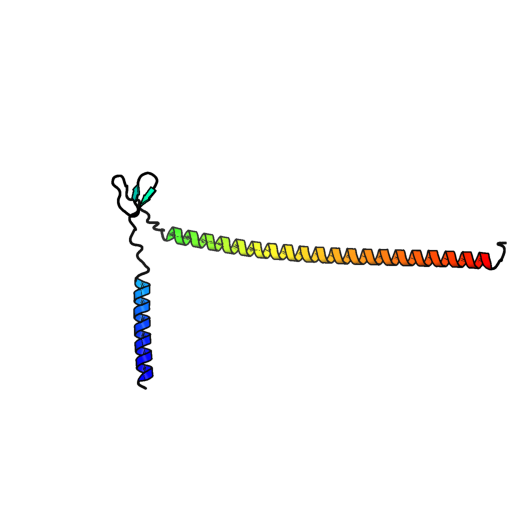EU A 1 113 ? 21.256 1.702 -37.798 1.00 98.50 113 LEU A N 1
ATOM 887 C CA . LEU A 1 113 ? 22.367 0.812 -38.158 1.00 98.50 113 LEU A CA 1
ATOM 888 C C . LEU A 1 113 ? 22.340 0.412 -39.640 1.00 98.50 113 LEU A C 1
ATOM 890 O O . LEU A 1 113 ? 23.384 0.361 -40.290 1.00 98.50 113 LEU A O 1
ATOM 894 N N . ARG A 1 114 ? 21.156 0.117 -40.198 1.00 98.12 114 ARG A N 1
ATOM 895 C CA . ARG A 1 114 ? 21.014 -0.200 -41.629 1.00 98.12 114 ARG A CA 1
ATOM 896 C C . ARG A 1 114 ? 21.382 0.991 -42.509 1.00 98.12 114 ARG A C 1
ATOM 898 O O . ARG A 1 114 ? 22.127 0.812 -43.469 1.00 98.12 114 ARG A O 1
ATOM 905 N N . GLN A 1 115 ? 20.901 2.187 -42.171 1.00 97.62 115 GLN A N 1
ATOM 906 C CA . GLN A 1 115 ? 21.246 3.404 -42.908 1.00 97.62 115 GLN A CA 1
ATOM 907 C C . GLN A 1 115 ? 22.746 3.696 -42.838 1.00 97.62 115 GLN A C 1
ATOM 909 O O . GLN A 1 115 ? 23.354 4.020 -43.854 1.00 97.62 115 GLN A O 1
ATOM 914 N N . GLU A 1 116 ? 23.368 3.540 -41.670 1.00 98.12 116 GLU A N 1
ATOM 915 C CA . GLU A 1 116 ? 24.801 3.773 -41.505 1.00 98.12 116 GLU A CA 1
ATOM 916 C C . GLU A 1 116 ? 25.639 2.772 -42.314 1.00 98.12 116 GLU A C 1
ATOM 918 O O . GLU A 1 116 ? 26.584 3.165 -42.999 1.00 98.12 116 GLU A O 1
ATOM 923 N N . ARG A 1 117 ? 25.261 1.485 -42.309 1.00 97.81 117 ARG A N 1
ATOM 924 C CA . ARG A 1 117 ? 25.903 0.460 -43.150 1.00 97.81 117 ARG A CA 1
ATOM 925 C C . ARG A 1 117 ? 25.763 0.776 -44.638 1.00 97.81 117 ARG A C 1
ATOM 927 O O . ARG A 1 117 ? 26.757 0.694 -45.353 1.00 97.81 117 ARG A O 1
ATOM 934 N N . ALA A 1 118 ? 24.575 1.181 -45.091 1.00 96.94 118 ALA A N 1
ATOM 935 C CA . ALA A 1 118 ? 24.344 1.577 -46.481 1.00 96.94 118 ALA A CA 1
ATOM 936 C C . ALA A 1 118 ? 25.192 2.800 -46.871 1.00 96.94 118 ALA A C 1
ATOM 938 O O . ALA A 1 118 ? 25.861 2.781 -47.902 1.00 96.94 118 ALA A O 1
ATOM 939 N N . ARG A 1 119 ? 25.256 3.823 -46.005 1.00 97.31 119 ARG A N 1
ATOM 940 C CA . ARG A 1 119 ? 26.118 5.003 -46.197 1.00 97.31 119 ARG A CA 1
ATOM 941 C C . ARG A 1 119 ? 27.595 4.620 -46.305 1.00 97.31 119 ARG A C 1
ATOM 943 O O . ARG A 1 119 ? 28.286 5.107 -47.195 1.00 97.31 119 ARG A O 1
ATOM 950 N N . LYS A 1 120 ? 28.091 3.745 -45.422 1.00 97.06 120 LYS A N 1
ATOM 951 C CA . LYS A 1 120 ? 29.483 3.259 -45.459 1.00 97.06 120 LYS A CA 1
ATOM 952 C C . LYS A 1 120 ? 29.771 2.437 -46.723 1.00 97.06 120 LYS A C 1
ATOM 954 O O . LYS A 1 120 ? 30.832 2.607 -47.317 1.00 97.06 120 LYS A O 1
ATOM 959 N N . ALA A 1 121 ? 28.836 1.588 -47.156 1.00 96.69 121 ALA A N 1
ATOM 960 C CA . ALA A 1 121 ? 28.966 0.800 -48.382 1.00 96.69 121 ALA A CA 1
ATOM 961 C C . ALA A 1 121 ? 29.008 1.683 -49.641 1.00 96.69 121 ALA A C 1
ATOM 963 O O . ALA A 1 121 ? 29.884 1.480 -50.478 1.00 96.69 121 ALA A O 1
ATOM 964 N N . ALA A 1 122 ? 28.135 2.695 -49.731 1.00 95.50 122 ALA A N 1
ATOM 965 C CA . ALA A 1 122 ? 28.141 3.675 -50.819 1.00 95.50 122 ALA A CA 1
ATOM 966 C C . ALA A 1 122 ? 29.477 4.432 -50.882 1.00 95.50 122 ALA A C 1
ATOM 968 O O . ALA A 1 122 ? 30.140 4.417 -51.913 1.00 95.50 122 ALA A O 1
ATOM 969 N N . ARG A 1 123 ? 29.958 4.956 -49.741 1.00 96.06 123 ARG A N 1
ATOM 970 C CA . ARG A 1 123 ? 31.279 5.607 -49.665 1.00 96.06 123 ARG A CA 1
ATOM 971 C C . ARG A 1 123 ? 32.411 4.695 -50.143 1.00 96.06 123 ARG A C 1
ATOM 973 O O . ARG A 1 123 ? 33.289 5.156 -50.859 1.00 96.06 123 ARG A O 1
ATOM 980 N N . LYS A 1 124 ? 32.401 3.411 -49.763 1.00 94.69 124 LYS A N 1
ATOM 981 C CA . LYS A 1 124 ? 33.416 2.434 -50.199 1.00 94.69 124 LYS A CA 1
ATOM 982 C C . LYS A 1 124 ? 33.337 2.134 -51.702 1.00 94.69 124 LYS A C 1
ATOM 984 O O . LYS A 1 124 ? 34.364 1.897 -52.332 1.00 94.69 124 LYS A O 1
ATOM 989 N N . HIS A 1 125 ? 32.132 2.091 -52.266 1.00 93.00 125 HIS A N 1
ATOM 990 C CA . HIS A 1 125 ? 31.935 1.924 -53.703 1.00 93.00 125 HIS A CA 1
ATOM 991 C C . HIS A 1 125 ? 32.488 3.129 -54.475 1.00 93.00 125 HIS A C 1
ATOM 993 O O . HIS A 1 125 ? 33.255 2.945 -55.419 1.00 93.00 125 HIS A O 1
ATOM 999 N N . ASP A 1 126 ? 32.180 4.344 -54.021 1.00 91.25 126 ASP A N 1
ATOM 1000 C CA . ASP A 1 126 ? 32.650 5.584 -54.644 1.00 91.25 126 ASP A CA 1
ATOM 1001 C C . ASP A 1 126 ? 34.176 5.705 -54.581 1.00 91.25 126 ASP A C 1
ATOM 1003 O O . ASP A 1 126 ? 34.812 6.013 -55.590 1.00 91.25 126 ASP A O 1
ATOM 1007 N N . THR A 1 127 ? 34.790 5.377 -53.436 1.00 91.94 127 THR A N 1
ATOM 1008 C CA . THR A 1 127 ? 36.257 5.360 -53.324 1.00 91.94 127 THR A CA 1
ATOM 1009 C C . THR A 1 127 ? 36.890 4.300 -54.220 1.00 91.94 127 THR A C 1
ATOM 1011 O O . THR A 1 127 ? 37.889 4.589 -54.874 1.00 91.94 127 THR A O 1
ATOM 1014 N N . ARG A 1 128 ? 36.310 3.093 -54.324 1.00 90.62 128 ARG A N 1
ATOM 1015 C CA . ARG A 1 128 ? 36.795 2.060 -55.257 1.00 90.62 128 ARG A CA 1
ATOM 1016 C C . ARG A 1 128 ? 36.716 2.539 -56.709 1.00 90.62 128 ARG A C 1
ATOM 1018 O O . ARG A 1 128 ? 37.684 2.351 -57.441 1.00 90.62 128 ARG A O 1
ATOM 1025 N N . LYS A 1 129 ? 35.602 3.160 -57.113 1.00 88.31 129 LYS A N 1
ATOM 1026 C CA . LYS A 1 129 ? 35.420 3.704 -58.467 1.00 88.31 129 LYS A CA 1
ATOM 1027 C C . LYS A 1 129 ? 36.482 4.763 -58.779 1.00 88.31 129 LYS A C 1
ATOM 1029 O O . LYS A 1 129 ? 37.135 4.663 -59.813 1.00 88.31 129 LYS A O 1
ATOM 1034 N N . ALA A 1 130 ? 36.708 5.700 -57.855 1.00 86.31 130 ALA A N 1
ATOM 1035 C CA . ALA A 1 130 ? 37.722 6.746 -57.993 1.00 86.31 130 ALA A CA 1
ATOM 1036 C C . ALA A 1 130 ? 39.149 6.181 -58.127 1.00 86.31 130 ALA A C 1
ATOM 1038 O O . ALA A 1 130 ? 39.900 6.626 -58.989 1.00 86.31 130 ALA A O 1
ATOM 1039 N N . VAL A 1 131 ? 39.512 5.170 -57.327 1.00 85.12 131 VAL A N 1
ATOM 1040 C CA . VAL A 1 131 ? 40.841 4.529 -57.391 1.00 85.12 131 VAL A CA 1
ATOM 1041 C C . VAL A 1 131 ? 41.022 3.692 -58.664 1.00 85.12 131 VAL A C 1
ATOM 1043 O O . VAL A 1 131 ? 42.127 3.616 -59.186 1.00 85.12 131 VAL A O 1
ATOM 1046 N N . SER A 1 132 ? 39.957 3.078 -59.190 1.00 80.31 132 SER A N 1
ATOM 1047 C CA . SER A 1 132 ? 40.033 2.235 -60.395 1.00 80.31 132 SER A CA 1
ATOM 1048 C C . SER A 1 132 ? 40.209 3.001 -61.712 1.00 80.31 132 SER A C 1
ATOM 1050 O O . SER A 1 132 ? 40.401 2.368 -62.744 1.00 80.31 132 SER A O 1
ATOM 1052 N N . GLY A 1 133 ? 40.140 4.339 -61.697 1.00 65.12 133 GLY A N 1
ATOM 1053 C CA . GLY A 1 133 ? 40.474 5.173 -62.854 1.00 65.12 133 GLY A CA 1
ATOM 1054 C C . GLY A 1 133 ? 39.606 4.969 -64.101 1.00 65.12 133 GLY A C 1
ATOM 1055 O O . GLY A 1 133 ? 40.019 5.388 -65.175 1.00 65.12 133 GLY A O 1
ATOM 1056 N N . ILE A 1 134 ? 38.426 4.344 -63.997 1.00 59.25 134 ILE A N 1
ATOM 1057 C CA . ILE A 1 134 ? 37.501 4.199 -65.131 1.00 59.25 134 ILE A CA 1
ATOM 1058 C C . ILE A 1 134 ? 36.777 5.545 -65.317 1.00 59.25 134 ILE A C 1
ATOM 1060 O O . ILE A 1 134 ? 35.961 5.900 -64.454 1.00 59.25 134 ILE A O 1
ATOM 1064 N N . PRO A 1 135 ? 37.059 6.319 -66.385 1.00 53.66 135 PRO A N 1
ATOM 1065 C CA . PRO A 1 135 ? 36.361 7.573 -66.633 1.00 53.66 135 PRO A CA 1
ATOM 1066 C C . PRO A 1 135 ? 34.879 7.283 -66.880 1.00 53.66 135 PRO A C 1
ATOM 1068 O O . PRO A 1 135 ? 34.526 6.351 -67.604 1.00 53.66 135 PRO A O 1
ATOM 1071 N N . ALA A 1 136 ? 34.007 8.066 -66.243 1.00 57.59 136 ALA A N 1
ATOM 1072 C CA . ALA A 1 136 ? 32.592 8.071 -66.586 1.00 57.59 136 ALA A CA 1
ATOM 1073 C C . ALA A 1 136 ? 32.475 8.525 -68.048 1.00 57.59 136 ALA A C 1
ATOM 1075 O O . ALA A 1 136 ? 32.860 9.650 -68.360 1.00 57.59 136 ALA A O 1
ATOM 1076 N N . SER A 1 137 ? 32.053 7.611 -68.924 1.00 51.16 137 SER A N 1
ATOM 1077 C CA . SER A 1 137 ? 31.645 7.924 -70.298 1.00 51.16 137 SER A CA 1
ATOM 1078 C C . SER A 1 137 ? 30.346 8.717 -70.290 1.00 51.16 137 SER A C 1
ATOM 1080 O O . SER A 1 137 ? 29.495 8.408 -69.421 1.00 51.16 137 SER A O 1
#

Secondary structure (DSSP, 8-state):
-HHHHHHHHHHHHHHHHHHHHHHTSS------EEEETTEEESS--TTPEEE-------HHHHHHHHHHHHHHHHHHHHHHHHHHHHHHHHHHHHHHHHHHHHHHHHHHHHHHHHHHHHHHHHHHHHHHHHHTT----

Organism: NCBI:txid410659

Radius of gyration: 43.42 Å; chains: 1; bounding box: 70×68×120 Å